Protein AF-A0A850T6T4-F1 (afdb_monomer_lite)

Foldseek 3Di:
DFPVVVCVVVVDDPVVVVVCVVVVVFDWDQDPVRGTDGDPPPPPPDD

Structure (mmCIF, N/CA/C/O backbone):
data_AF-A0A850T6T4-F1
#
_entry.id   AF-A0A850T6T4-F1
#
loop_
_atom_site.group_PDB
_atom_site.id
_atom_site.type_symbol
_atom_site.label_atom_id
_atom_site.label_alt_id
_atom_site.label_comp_id
_atom_site.label_asym_id
_atom_site.label_entity_id
_atom_site.label_seq_id
_atom_site.pdbx_PDB_ins_code
_atom_site.Cartn_x
_atom_site.Cartn_y
_atom_site.Cartn_z
_atom_site.occupancy
_atom_site.B_iso_or_equiv
_atom_site.auth_seq_id
_atom_site.auth_comp_id
_atom_site.auth_asym_id
_atom_site.auth_atom_id
_atom_site.pdbx_PDB_model_num
ATOM 1 N N . MET A 1 1 ? 6.467 1.396 -5.037 1.00 75.31 1 MET A N 1
ATOM 2 C CA . MET A 1 1 ? 5.553 1.285 -6.210 1.00 75.31 1 MET A CA 1
ATOM 3 C C . MET A 1 1 ? 4.340 2.184 -5.991 1.00 75.31 1 MET A C 1
ATOM 5 O O . MET A 1 1 ? 3.842 2.230 -4.877 1.00 75.31 1 MET A O 1
ATOM 9 N N . LYS A 1 2 ? 3.822 2.883 -7.018 1.00 79.94 2 LYS A N 1
ATOM 10 C CA . LYS A 1 2 ? 2.586 3.697 -6.881 1.00 79.94 2 LYS A CA 1
ATOM 11 C C . LYS A 1 2 ? 1.326 2.815 -6.923 1.00 79.94 2 LYS A C 1
ATOM 13 O O . LYS A 1 2 ? 1.315 1.802 -7.616 1.00 79.94 2 LYS A O 1
ATOM 18 N N . SER A 1 3 ? 0.219 3.248 -6.304 1.00 79.19 3 SER A N 1
ATOM 19 C CA . SER A 1 3 ? -1.069 2.516 -6.317 1.00 79.19 3 SER A CA 1
ATOM 20 C C . SER A 1 3 ? -1.525 2.082 -7.715 1.00 79.19 3 SER A C 1
ATOM 22 O O . SER A 1 3 ? -2.001 0.969 -7.885 1.00 79.19 3 SER A O 1
ATOM 24 N N . ASN A 1 4 ? -1.349 2.929 -8.736 1.00 81.50 4 ASN A N 1
ATOM 25 C CA . ASN A 1 4 ? -1.753 2.596 -10.108 1.00 81.50 4 ASN A CA 1
ATOM 26 C C . ASN A 1 4 ? -0.949 1.429 -10.702 1.00 81.50 4 ASN A C 1
ATOM 28 O O . ASN A 1 4 ? -1.488 0.664 -11.494 1.00 81.50 4 ASN A O 1
ATOM 32 N N . GLN A 1 5 ? 0.320 1.277 -10.319 1.00 83.25 5 GLN A N 1
ATOM 33 C CA . GLN A 1 5 ? 1.132 0.129 -10.726 1.00 83.25 5 GLN A CA 1
ATOM 34 C C . GLN A 1 5 ? 0.689 -1.131 -9.978 1.00 83.25 5 GLN A C 1
ATOM 36 O O . GLN A 1 5 ? 0.509 -2.167 -10.608 1.00 83.25 5 GLN A O 1
ATOM 41 N N . ALA A 1 6 ? 0.399 -1.021 -8.676 1.00 83.12 6 ALA A N 1
ATOM 42 C CA . ALA A 1 6 ? -0.113 -2.139 -7.881 1.00 83.12 6 ALA A CA 1
ATOM 43 C C . ALA A 1 6 ? -1.430 -2.693 -8.451 1.00 83.12 6 ALA A C 1
ATOM 45 O O . ALA A 1 6 ? -1.588 -3.904 -8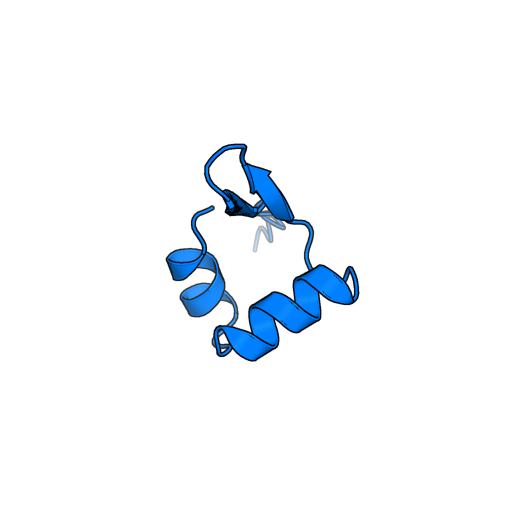.571 1.00 83.12 6 ALA A O 1
ATOM 46 N N . LEU A 1 7 ? -2.345 -1.814 -8.875 1.00 87.06 7 LEU A N 1
ATOM 47 C CA . LEU A 1 7 ? -3.602 -2.213 -9.520 1.00 87.06 7 LEU A CA 1
ATOM 48 C C . LEU A 1 7 ? -3.372 -2.955 -10.841 1.00 87.06 7 LEU A C 1
ATOM 50 O O . LEU A 1 7 ? -4.048 -3.945 -11.098 1.00 87.06 7 LEU A O 1
ATOM 54 N N . LYS A 1 8 ? -2.418 -2.502 -11.665 1.00 86.31 8 LYS A N 1
ATOM 55 C CA . LYS A 1 8 ? -2.094 -3.150 -12.947 1.00 86.31 8 LYS A CA 1
ATOM 56 C C . LYS A 1 8 ? -1.466 -4.530 -12.757 1.00 86.31 8 LYS A C 1
ATOM 58 O O . LYS A 1 8 ? -1.830 -5.453 -13.475 1.00 86.31 8 LYS A O 1
ATOM 63 N N . ILE A 1 9 ? -0.557 -4.661 -11.792 1.00 86.81 9 ILE A N 1
ATOM 64 C CA . ILE A 1 9 ? 0.136 -5.923 -11.496 1.00 86.81 9 ILE A CA 1
ATOM 65 C C . ILE A 1 9 ? -0.845 -6.947 -10.926 1.00 86.81 9 ILE A C 1
ATOM 67 O O . ILE A 1 9 ? -0.896 -8.082 -11.382 1.00 86.81 9 ILE A O 1
ATOM 71 N N . LEU A 1 10 ? -1.654 -6.532 -9.951 1.00 85.69 10 LEU A N 1
ATOM 72 C CA . LEU A 1 10 ? -2.566 -7.431 -9.247 1.00 85.69 10 LEU A CA 1
ATOM 73 C C . LEU A 1 10 ? -3.891 -7.644 -9.988 1.00 85.69 10 LEU A C 1
ATOM 75 O O . LEU A 1 10 ? -4.637 -8.548 -9.631 1.00 85.69 10 LEU A O 1
ATOM 79 N N . ARG A 1 11 ? -4.199 -6.807 -10.990 1.00 88.25 11 ARG A N 1
ATOM 80 C CA . ARG A 1 11 ? -5.470 -6.795 -11.737 1.00 88.25 11 ARG A CA 1
ATOM 81 C C . ARG A 1 11 ? -6.701 -6.755 -10.823 1.00 88.25 11 ARG A C 1
ATOM 83 O O . ARG A 1 11 ? -7.707 -7.406 -11.076 1.00 88.25 11 ARG A O 1
ATOM 90 N N . VAL A 1 12 ? -6.618 -5.968 -9.752 1.00 89.62 12 VAL A N 1
ATOM 91 C CA . VAL A 1 12 ? -7.702 -5.786 -8.775 1.00 89.62 12 VAL A CA 1
ATOM 92 C C . VAL A 1 12 ? -8.250 -4.364 -8.801 1.00 89.62 12 VAL A C 1
ATOM 94 O O . VAL A 1 12 ? -7.599 -3.430 -9.269 1.00 89.62 12 VAL A O 1
ATOM 97 N N . SER A 1 13 ? -9.442 -4.178 -8.238 1.00 90.81 13 SER A N 1
ATOM 98 C CA . SER A 1 13 ? -10.017 -2.855 -8.006 1.00 90.81 13 SER A CA 1
ATOM 99 C C . SER A 1 13 ? -9.321 -2.116 -6.849 1.00 90.81 13 SER A C 1
ATOM 101 O O . SER A 1 13 ? -8.650 -2.705 -5.995 1.00 90.81 13 SER A O 1
ATOM 103 N N . LYS A 1 14 ? -9.527 -0.793 -6.769 1.00 88.19 14 LYS A N 1
ATOM 104 C CA . LYS A 1 14 ? -9.031 0.048 -5.660 1.00 88.19 14 LYS A CA 1
ATOM 105 C C . LYS A 1 14 ? -9.587 -0.370 -4.297 1.00 88.19 14 LYS A C 1
ATOM 107 O O . LYS A 1 14 ? -8.871 -0.271 -3.301 1.00 88.19 14 LYS A O 1
ATOM 112 N N . SER A 1 15 ? -10.846 -0.806 -4.244 1.00 91.00 15 SER A N 1
ATOM 113 C CA . SER A 1 15 ? -11.480 -1.277 -3.008 1.00 91.00 15 SER A CA 1
ATOM 114 C C . SER A 1 15 ? -10.832 -2.575 -2.529 1.00 91.00 15 SER A C 1
ATOM 116 O O . SER A 1 15 ? -10.432 -2.659 -1.369 1.00 91.00 15 SER A O 1
ATOM 118 N N . THR A 1 16 ? -10.608 -3.530 -3.434 1.00 91.12 16 THR A N 1
ATOM 119 C CA . THR A 1 16 ? -9.902 -4.780 -3.128 1.00 91.12 16 THR A CA 1
ATOM 120 C C . THR A 1 16 ? -8.468 -4.520 -2.670 1.00 91.12 16 THR A C 1
ATOM 122 O O . THR A 1 16 ? -8.047 -5.062 -1.651 1.00 91.12 16 THR A O 1
ATOM 125 N N . LEU A 1 17 ? -7.739 -3.621 -3.341 1.00 89.25 17 LEU A N 1
ATOM 126 C CA . LEU A 1 17 ? -6.384 -3.237 -2.934 1.00 89.25 17 LEU A CA 1
ATOM 127 C C . LEU A 1 17 ? -6.351 -2.664 -1.507 1.00 89.25 17 LEU A C 1
ATOM 129 O O . LEU A 1 17 ? -5.495 -3.041 -0.709 1.00 89.25 17 LEU A O 1
ATOM 133 N N . ARG A 1 18 ? -7.313 -1.802 -1.146 1.00 88.00 18 ARG A N 1
ATOM 134 C CA . ARG A 1 18 ? -7.451 -1.281 0.227 1.00 88.00 18 ARG A CA 1
ATOM 135 C C . ARG A 1 18 ? -7.756 -2.384 1.238 1.00 88.00 18 ARG A C 1
ATOM 137 O O . ARG A 1 18 ? -7.184 -2.371 2.325 1.00 88.00 18 ARG A O 1
ATOM 144 N N . ASN A 1 19 ? -8.614 -3.337 0.886 1.00 91.75 19 ASN A N 1
ATOM 145 C CA . ASN A 1 19 ? -8.924 -4.474 1.752 1.00 91.75 19 ASN A CA 1
ATOM 146 C C . ASN A 1 19 ? -7.705 -5.381 1.953 1.00 91.75 19 ASN A C 1
ATOM 148 O O . ASN A 1 19 ? -7.484 -5.872 3.056 1.00 91.75 19 ASN A O 1
ATOM 152 N N . TYR A 1 20 ? -6.871 -5.563 0.930 1.00 90.00 20 TYR A N 1
ATOM 153 C CA . TYR A 1 20 ? -5.623 -6.322 1.036 1.00 90.00 20 TYR A CA 1
ATOM 154 C C . TYR A 1 20 ? -4.579 -5.641 1.919 1.00 90.00 20 TYR A C 1
ATOM 156 O O . TYR A 1 20 ? -3.880 -6.326 2.660 1.00 90.00 2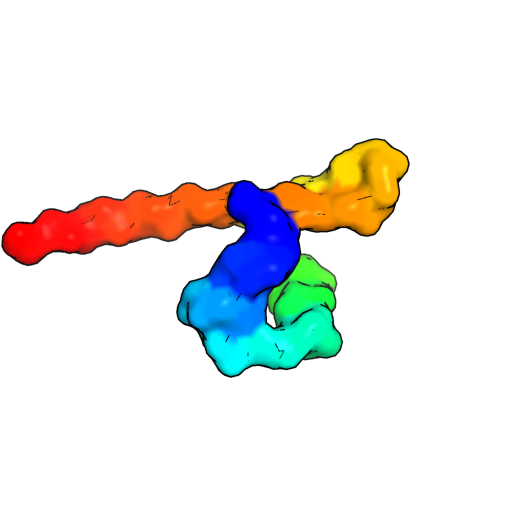0 TYR A O 1
ATOM 164 N N . ILE A 1 21 ? -4.515 -4.307 1.907 1.00 87.50 21 ILE A N 1
ATOM 165 C CA . ILE A 1 21 ? -3.691 -3.553 2.862 1.00 87.50 21 ILE A CA 1
ATOM 166 C C . ILE A 1 21 ? -4.236 -3.738 4.284 1.00 87.50 21 ILE A C 1
ATOM 168 O O . ILE A 1 21 ? -3.482 -4.093 5.184 1.00 87.50 21 ILE A O 1
ATOM 172 N N . LYS A 1 22 ? -5.549 -3.545 4.490 1.00 88.19 22 LYS A N 1
ATOM 173 C CA . LYS A 1 22 ? -6.187 -3.693 5.813 1.00 88.19 22 LYS A CA 1
ATOM 174 C C . LYS A 1 22 ? -6.043 -5.101 6.391 1.00 88.19 22 LYS A C 1
ATOM 176 O O . LYS A 1 22 ? -5.855 -5.244 7.589 1.00 88.19 22 LYS A O 1
ATOM 181 N N . SER A 1 23 ? -6.131 -6.124 5.544 1.00 90.50 23 SER A N 1
ATOM 182 C CA . SER A 1 23 ? -5.969 -7.530 5.939 1.00 90.50 23 SER A CA 1
ATOM 183 C C . SER A 1 23 ? -4.507 -7.977 6.036 1.00 90.50 23 SER A C 1
ATOM 185 O O . SER A 1 23 ? -4.255 -9.139 6.332 1.00 90.50 23 SER A O 1
ATOM 187 N N . GLY A 1 24 ? -3.535 -7.098 5.758 1.00 87.06 24 GLY A N 1
ATOM 188 C CA . GLY A 1 24 ? -2.107 -7.420 5.838 1.00 87.06 24 GLY A CA 1
ATOM 189 C C . GLY A 1 24 ? -1.574 -8.303 4.704 1.00 87.06 24 GLY A C 1
ATOM 190 O O . GLY A 1 24 ? -0.386 -8.621 4.691 1.00 87.06 24 GLY A O 1
ATOM 191 N N . LYS A 1 25 ? -2.409 -8.659 3.716 1.00 86.00 25 LYS A N 1
ATOM 192 C CA . LYS A 1 25 ? -2.009 -9.433 2.525 1.00 86.00 25 LYS A CA 1
ATOM 193 C C . LYS A 1 25 ? -0.985 -8.694 1.664 1.00 86.00 25 LYS A C 1
ATOM 195 O O . LYS A 1 25 ? -0.195 -9.324 0.968 1.00 86.00 25 LYS A O 1
ATOM 200 N N . ILE A 1 26 ? -1.005 -7.360 1.693 1.00 85.38 26 ILE A N 1
ATOM 201 C CA . ILE A 1 26 ? -0.060 -6.508 0.968 1.00 85.38 26 ILE A CA 1
ATOM 202 C C . ILE A 1 26 ? 0.600 -5.545 1.945 1.00 85.38 26 ILE A C 1
ATOM 204 O O . ILE A 1 26 ? -0.077 -4.781 2.632 1.00 85.38 26 ILE A O 1
ATOM 208 N N . LYS A 1 27 ? 1.936 -5.530 1.946 1.00 83.38 27 LYS A N 1
ATOM 209 C CA . LYS A 1 27 ? 2.709 -4.514 2.660 1.00 83.38 27 LYS A CA 1
ATOM 210 C C . LYS A 1 27 ? 2.720 -3.212 1.861 1.00 83.38 27 LYS A C 1
ATOM 212 O O . LYS A 1 27 ? 3.229 -3.158 0.741 1.00 83.38 27 LYS A O 1
ATOM 217 N N . ALA A 1 28 ? 2.171 -2.164 2.461 1.00 85.69 28 ALA A N 1
ATOM 218 C CA . ALA A 1 28 ? 2.211 -0.809 1.938 1.00 85.69 28 ALA A CA 1
ATOM 219 C C . ALA A 1 28 ? 2.539 0.167 3.069 1.00 85.69 28 ALA A C 1
ATOM 221 O O . ALA A 1 28 ? 1.992 0.060 4.167 1.00 85.69 28 ALA A O 1
ATOM 222 N N . THR A 1 29 ? 3.398 1.135 2.784 1.00 86.75 29 THR A N 1
ATOM 223 C CA . THR A 1 29 ? 3.760 2.216 3.695 1.00 86.75 29 THR A CA 1
ATOM 224 C C . THR A 1 29 ? 2.870 3.413 3.405 1.00 86.75 29 THR A C 1
ATOM 226 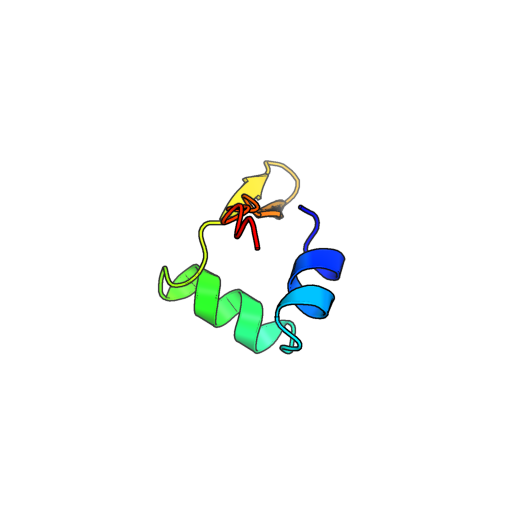O O . THR A 1 29 ? 2.761 3.859 2.260 1.00 86.75 29 THR A O 1
ATOM 229 N N . LYS A 1 30 ? 2.211 3.945 4.436 1.00 86.19 30 LYS A N 1
ATOM 230 C CA . LYS A 1 30 ? 1.44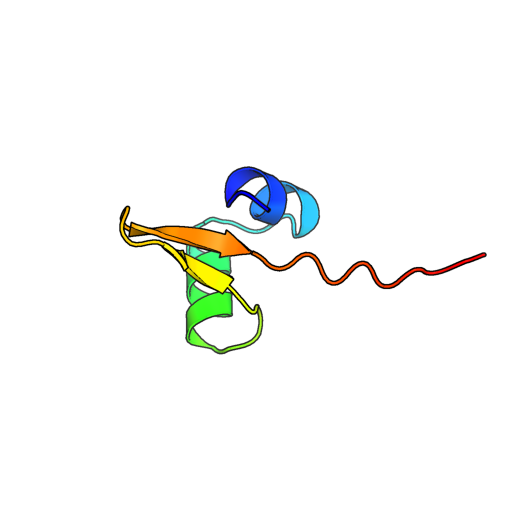0 5.182 4.305 1.00 86.19 30 LYS A CA 1
ATOM 231 C C . LYS A 1 30 ? 2.400 6.367 4.377 1.00 86.19 30 LYS A C 1
ATOM 233 O O . LYS A 1 30 ? 3.097 6.545 5.368 1.00 86.19 30 LYS A O 1
ATOM 238 N N . LEU A 1 31 ? 2.432 7.165 3.319 1.00 85.25 31 LEU A N 1
ATOM 239 C CA . LEU A 1 31 ? 3.215 8.393 3.252 1.00 85.25 31 LEU A CA 1
ATOM 240 C C . LEU A 1 31 ? 2.503 9.523 4.022 1.00 85.25 31 LEU A C 1
ATOM 242 O O . LEU A 1 31 ? 1.269 9.510 4.107 1.00 85.25 31 LEU A O 1
ATOM 246 N N . PRO A 1 32 ? 3.232 10.556 4.491 1.00 85.00 32 PRO A N 1
ATOM 247 C CA . PRO A 1 32 ? 2.642 11.739 5.136 1.00 85.00 32 PRO A CA 1
ATOM 248 C C . PRO A 1 32 ? 1.625 12.467 4.246 1.00 85.00 32 PRO A C 1
ATOM 250 O O . PRO A 1 32 ? 0.694 13.096 4.727 1.00 85.00 32 PRO A O 1
ATOM 253 N N . THR A 1 33 ? 1.753 12.305 2.926 1.00 85.19 33 THR A N 1
ATOM 254 C CA . THR A 1 33 ? 0.821 12.821 1.909 1.00 85.19 33 THR A CA 1
ATOM 255 C C . THR A 1 33 ? -0.514 12.067 1.837 1.00 85.19 33 THR A C 1
ATOM 257 O O . THR A 1 33 ? -1.338 12.354 0.971 1.00 85.19 33 THR A O 1
ATOM 260 N N . GLY A 1 34 ? -0.727 11.041 2.669 1.00 79.31 34 GLY A N 1
ATOM 261 C CA . GLY A 1 34 ? -1.921 10.188 2.645 1.00 79.31 34 GLY A CA 1
ATOM 262 C C . GLY A 1 34 ? -1.937 9.142 1.522 1.00 79.31 34 GLY A C 1
ATOM 263 O O . GLY A 1 34 ? -2.884 8.359 1.420 1.00 79.31 34 GLY A O 1
ATOM 264 N N . ARG A 1 35 ? -0.894 9.099 0.685 1.00 81.88 35 ARG A N 1
ATOM 265 C CA . ARG A 1 35 ? -0.706 8.078 -0.357 1.00 81.88 35 ARG A CA 1
ATOM 266 C C . ARG A 1 35 ? -0.081 6.808 0.221 1.00 81.88 35 ARG A C 1
ATOM 268 O O . ARG A 1 35 ? 0.505 6.828 1.297 1.00 81.88 35 ARG A O 1
ATOM 275 N N . TYR A 1 36 ? -0.188 5.712 -0.525 1.00 83.62 36 TYR A N 1
ATOM 276 C CA . TYR A 1 36 ? 0.474 4.450 -0.203 1.00 83.62 36 TYR A CA 1
ATOM 277 C C . TYR A 1 36 ? 1.643 4.218 -1.154 1.00 83.62 36 TYR A C 1
ATOM 279 O O . TYR A 1 36 ? 1.473 4.322 -2.374 1.00 83.62 36 TYR A O 1
ATOM 287 N N . ASP A 1 37 ? 2.799 3.890 -0.588 1.00 82.25 37 ASP A N 1
ATOM 288 C CA . ASP A 1 37 ? 3.932 3.337 -1.317 1.00 82.25 37 ASP A CA 1
ATOM 289 C C . ASP A 1 37 ? 4.014 1.836 -1.050 1.00 82.25 37 ASP A C 1
ATOM 291 O O . ASP A 1 37 ? 4.020 1.383 0.093 1.00 82.25 37 ASP A O 1
ATOM 295 N N . TYR A 1 38 ? 4.010 1.048 -2.116 1.00 81.88 38 TYR A N 1
ATOM 296 C CA . TYR A 1 38 ? 3.968 -0.405 -2.022 1.00 81.88 38 TYR A CA 1
ATOM 297 C C . TYR A 1 38 ? 5.370 -0.955 -2.228 1.00 81.88 38 TYR A C 1
ATOM 299 O O . TYR A 1 38 ? 6.030 -0.613 -3.214 1.00 81.88 38 TYR A O 1
ATOM 307 N N . VAL A 1 39 ? 5.811 -1.827 -1.327 1.00 71.81 39 VAL A N 1
ATOM 308 C CA . VAL A 1 39 ? 7.107 -2.488 -1.467 1.00 71.81 39 VAL A CA 1
ATOM 309 C C . VAL A 1 39 ? 6.945 -3.592 -2.504 1.00 71.81 39 VAL A C 1
ATOM 311 O O . VAL A 1 39 ? 6.226 -4.566 -2.290 1.00 71.81 39 VAL A O 1
ATOM 314 N N . GLU A 1 40 ? 7.569 -3.414 -3.664 1.00 64.69 40 GLU A N 1
ATOM 315 C CA . GLU A 1 40 ? 7.618 -4.450 -4.689 1.00 64.69 40 GLU A CA 1
ATOM 316 C C . GLU A 1 40 ? 8.551 -5.555 -4.187 1.00 64.69 40 GLU A C 1
ATOM 318 O O . GLU A 1 40 ? 9.773 -5.418 -4.215 1.00 64.69 40 GLU A O 1
ATOM 323 N N . LYS A 1 41 ? 7.990 -6.662 -3.693 1.00 57.12 41 LYS A N 1
ATOM 324 C CA . LYS A 1 41 ? 8.787 -7.867 -3.472 1.00 57.12 41 LYS A CA 1
ATOM 325 C C . LYS A 1 41 ? 8.980 -8.514 -4.842 1.00 57.12 41 LYS A C 1
ATOM 327 O O . LYS A 1 41 ? 8.177 -9.349 -5.248 1.00 57.12 41 LYS A O 1
ATOM 332 N N . LYS A 1 42 ? 10.013 -8.091 -5.579 1.00 49.69 42 LYS A N 1
ATOM 333 C CA . LYS A 1 42 ? 10.474 -8.820 -6.765 1.00 49.69 42 LYS A CA 1
ATOM 334 C C . LYS A 1 42 ? 10.947 -10.195 -6.299 1.00 49.69 42 LYS A C 1
ATOM 336 O O . LYS A 1 42 ? 12.079 -10.350 -5.852 1.00 49.69 42 LYS A O 1
ATOM 341 N N . ALA A 1 43 ? 10.066 -11.190 -6.354 1.00 45.16 43 ALA A N 1
ATOM 342 C CA . ALA A 1 43 ? 10.501 -12.574 -6.383 1.00 4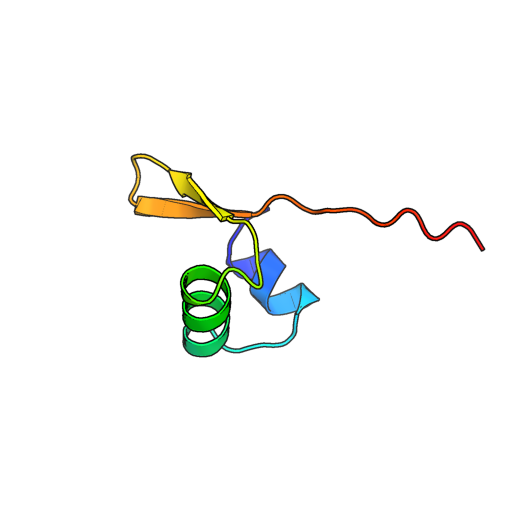5.16 43 ALA A CA 1
ATOM 343 C C . ALA A 1 43 ? 11.211 -12.741 -7.727 1.00 45.16 43 ALA A C 1
ATOM 345 O O . ALA A 1 43 ? 10.579 -12.791 -8.778 1.00 45.16 43 ALA A O 1
ATOM 346 N N . ASN A 1 44 ? 12.538 -12.679 -7.680 1.00 40.00 44 ASN A N 1
ATOM 347 C CA . ASN A 1 44 ? 13.412 -12.894 -8.815 1.00 40.00 44 ASN A CA 1
ATOM 348 C C . ASN A 1 44 ?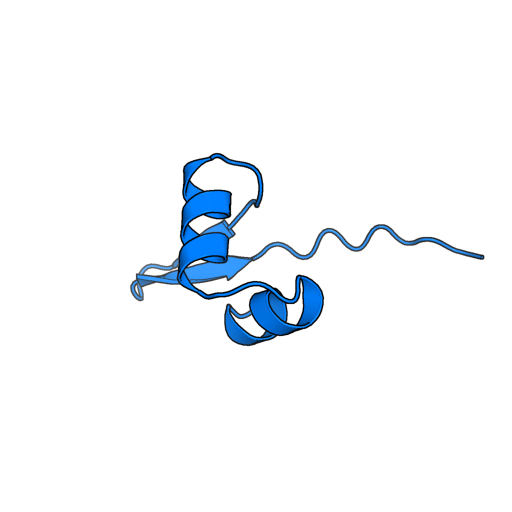 13.291 -14.370 -9.220 1.00 40.00 44 ASN A C 1
ATOM 350 O O . ASN A 1 44 ? 14.085 -15.197 -8.779 1.00 40.00 44 ASN A O 1
ATOM 354 N N . LEU A 1 45 ? 12.252 -14.719 -9.982 1.00 43.25 45 LEU A N 1
ATOM 355 C CA . LEU A 1 45 ? 12.148 -16.030 -10.605 1.00 43.25 45 LEU A CA 1
ATOM 356 C C . LEU A 1 45 ? 13.046 -15.997 -11.841 1.00 43.25 45 LEU A C 1
ATOM 358 O O . LEU A 1 45 ? 12.640 -15.564 -12.917 1.00 43.25 45 LEU A O 1
ATOM 362 N N . ARG A 1 46 ? 14.310 -16.368 -11.629 1.00 42.56 46 ARG A N 1
ATOM 363 C CA . ARG A 1 46 ? 15.212 -16.765 -12.705 1.00 42.56 46 ARG A CA 1
ATOM 364 C C . ARG A 1 46 ? 14.712 -18.111 -13.227 1.00 42.56 46 ARG A C 1
ATOM 366 O O . ARG A 1 46 ? 14.747 -19.091 -12.486 1.00 42.56 46 ARG A O 1
ATOM 373 N N . ILE A 1 47 ? 14.203 -18.095 -14.451 1.00 55.97 47 ILE A N 1
ATOM 374 C CA . ILE A 1 47 ? 14.128 -19.256 -15.343 1.00 55.97 47 ILE A CA 1
ATOM 375 C C . ILE A 1 47 ? 15.346 -19.203 -16.254 1.00 55.97 47 ILE A C 1
ATOM 377 O O . ILE A 1 47 ? 15.727 -18.067 -16.623 1.00 55.97 47 ILE A O 1
#

Radius of gyration: 11.32 Å; chains: 1; bounding box: 27×32×21 Å

InterPro domains:
  IPR009061 Putative DNA-binding domain superfamily [SSF46955] (1-43)
  IPR041657 Helix-turn-helix domain, group 17 [PF12728] (2-35)

pLDDT: mean 79.31, std 14.32, range [40.0, 91.75]

Secondary structure (DSSP, 8-state):
-BHHHHHHHHT--HHHHHHHHHTTSS-EEEPTTS-EEE---------

Organism: NCBI:txid2292

Sequence (47 aa):
MKSNQALKILRVSKSTLRNYIKSGKIKATKLPTGRYDYVEKKANLRI